Protein AF-A2EV36-F1 (afdb_monomer_lite)

Radius of gyration: 20.56 Å; chains: 1; bounding box: 48×19×61 Å

Foldseek 3Di:
DDLVVLVVVLVVLVVVLVVLVVQLVVLVVQLVVLVVVQVVFADDDDDDDQPQPPLLDVVVDDDDDDDPPPDQDDGPRGDPVSSVSSSVSVNSSSVSVSVSVVSVVVSVVSVVVSVVVVVVVVD

Sequence (123 aa):
MSKNEEVLKLLETLQEYERSMADIQSYMVDGYLDIAQTKKSSFGLIWSSVPVSEEARMVFRTNKEIDDQKELPLVPGVSEKDIEQIRSSFEKAIKQAIISAKILGQINEQIAKIEELQKTKSN

Secondary structure (DSSP, 8-state):
--HHHHHHHHHHHHHHHHHHHHHHHHHHHHHHHHHHHHHTT-S----S-----HHHHHHH---------------TT--HHHHHHHHHHHHHHHHHHHHHHHHHHHHHHHHHHHHHHHHTT--

pLDDT: mean 74.49, std 19.99, range [39.59, 97.5]

Organism: Trichomonas vaginalis (strain ATCC PRA-98 / G3) (NCBI:txid412133)

Structure (mmCIF, N/CA/C/O backbone):
data_AF-A2EV36-F1
#
_entry.id   AF-A2EV36-F1
#
loop_
_atom_site.group_PDB
_atom_site.id
_atom_site.type_symbol
_atom_site.label_atom_id
_atom_site.label_alt_id
_atom_site.label_comp_id
_atom_site.label_asym_id
_atom_site.label_entity_id
_atom_site.label_seq_id
_atom_site.pdbx_PDB_ins_code
_atom_site.Cartn_x
_atom_site.Cartn_y
_atom_site.Cartn_z
_atom_site.occupancy
_atom_site.B_iso_or_equiv
_atom_site.auth_seq_id
_atom_site.auth_comp_id
_atom_site.auth_asym_id
_atom_site.auth_atom_id
_atom_site.pdbx_PDB_model_num
ATOM 1 N N . MET A 1 1 ? -17.976 6.863 24.554 1.00 57.75 1 MET A N 1
ATOM 2 C CA . MET A 1 1 ? -18.297 6.575 23.145 1.00 57.75 1 MET A CA 1
ATOM 3 C C . MET A 1 1 ? -19.319 5.462 23.095 1.00 57.75 1 MET A C 1
ATOM 5 O O . MET A 1 1 ? -19.231 4.531 23.894 1.00 57.75 1 MET A O 1
ATOM 9 N N . SER A 1 2 ? -20.328 5.589 22.240 1.00 81.19 2 SER A N 1
ATOM 10 C CA . SER A 1 2 ? -21.329 4.537 22.048 1.00 81.19 2 SER A CA 1
ATOM 11 C C . SER A 1 2 ? -20.735 3.385 21.222 1.00 81.19 2 SER A C 1
ATOM 13 O O . SER A 1 2 ? -19.839 3.595 20.412 1.00 81.19 2 SER A O 1
ATOM 15 N N . LYS A 1 3 ? -21.226 2.149 21.396 1.00 78.06 3 LYS A N 1
ATOM 16 C CA . LYS A 1 3 ? -20.766 0.978 20.614 1.00 78.06 3 LYS A CA 1
ATOM 17 C C . LYS A 1 3 ? -20.865 1.221 19.099 1.00 78.06 3 LYS A C 1
ATOM 19 O O . LYS A 1 3 ? -20.033 0.737 18.342 1.00 78.06 3 LYS A O 1
ATOM 24 N N . ASN A 1 4 ? -21.861 1.999 18.681 1.00 86.19 4 ASN A N 1
ATOM 25 C CA . ASN A 1 4 ? -22.069 2.360 17.284 1.00 86.19 4 ASN A CA 1
ATOM 26 C C . ASN A 1 4 ? -20.969 3.291 16.757 1.00 86.19 4 ASN A C 1
ATOM 28 O O . ASN A 1 4 ? -20.576 3.144 15.609 1.00 86.19 4 ASN A O 1
ATOM 32 N N . GLU A 1 5 ? -20.432 4.196 17.581 1.00 88.31 5 GLU A N 1
ATOM 33 C CA . GLU A 1 5 ? -19.313 5.068 17.189 1.00 88.31 5 GLU A CA 1
ATOM 34 C C . GLU A 1 5 ? -18.023 4.272 16.955 1.00 88.31 5 GLU A C 1
ATOM 36 O O . GLU A 1 5 ? -17.315 4.532 15.990 1.00 88.31 5 GLU A O 1
ATOM 41 N N . GLU A 1 6 ? -17.728 3.272 17.794 1.00 87.50 6 GLU A N 1
ATOM 42 C CA . GLU A 1 6 ? -16.550 2.406 17.603 1.00 87.50 6 GLU A CA 1
ATOM 43 C C . GLU A 1 6 ? -16.689 1.535 16.344 1.00 87.50 6 GLU A C 1
ATOM 45 O O . GLU A 1 6 ? -15.724 1.354 15.607 1.00 87.50 6 GLU A O 1
ATOM 50 N N . VAL A 1 7 ? -17.898 1.034 16.059 1.00 90.06 7 VAL A N 1
ATOM 51 C CA . VAL A 1 7 ? -18.178 0.279 14.825 1.00 90.06 7 VAL A CA 1
ATOM 52 C C . VAL A 1 7 ? -18.072 1.172 13.588 1.00 90.06 7 VAL A C 1
ATOM 54 O O . VAL A 1 7 ? -17.491 0.750 12.593 1.00 90.06 7 VAL A O 1
ATOM 57 N N . LEU A 1 8 ? -18.591 2.402 13.635 1.00 93.69 8 LEU A N 1
ATOM 58 C CA . LEU A 1 8 ? -18.460 3.359 12.530 1.00 93.69 8 LEU A CA 1
ATOM 59 C C . LEU A 1 8 ? -16.991 3.681 12.247 1.00 93.69 8 LEU A C 1
ATOM 61 O O . LEU A 1 8 ? -16.567 3.602 11.099 1.00 93.69 8 LEU A O 1
ATOM 65 N N . LYS A 1 9 ? -16.199 3.933 13.293 1.00 93.69 9 LYS A N 1
ATOM 66 C CA . LYS A 1 9 ? -14.759 4.172 13.163 1.00 93.69 9 LYS A CA 1
ATOM 67 C C . LYS A 1 9 ? -14.021 2.981 12.537 1.00 93.69 9 LYS A C 1
ATOM 69 O O . LYS A 1 9 ? -13.124 3.174 11.716 1.00 93.69 9 LYS A O 1
ATOM 74 N N . LEU A 1 10 ? -14.419 1.753 12.877 1.00 94.88 10 LEU A N 1
ATOM 75 C CA . LEU A 1 10 ? -13.881 0.546 12.247 1.00 94.88 10 LEU A CA 1
ATOM 76 C C . LEU A 1 10 ? -14.217 0.481 10.758 1.00 94.88 10 LEU A C 1
ATOM 78 O O . LEU A 1 10 ? -13.339 0.180 9.954 1.00 94.88 10 LEU A O 1
ATOM 82 N N . LEU A 1 11 ? -15.455 0.798 10.380 1.00 95.81 11 LEU A N 1
ATOM 83 C CA . LEU A 1 11 ? -15.864 0.834 8.974 1.00 95.81 11 LEU A CA 1
ATOM 84 C C . LEU A 1 11 ? -15.107 1.906 8.178 1.00 95.81 11 LEU A C 1
ATOM 86 O O . LEU A 1 11 ? -14.678 1.635 7.060 1.00 95.81 11 LEU A O 1
ATOM 90 N N . GLU A 1 12 ? -14.891 3.089 8.756 1.00 96.69 12 GLU A N 1
ATOM 91 C CA . GLU A 1 12 ? -14.079 4.151 8.145 1.00 96.69 12 GLU A CA 1
ATOM 92 C C . GLU A 1 12 ? -12.632 3.688 7.926 1.00 96.69 12 GLU A C 1
ATOM 94 O O . GLU A 1 12 ? -12.093 3.814 6.827 1.00 96.69 12 GLU A O 1
ATOM 99 N N . THR A 1 13 ? -12.032 3.060 8.942 1.00 96.12 13 THR A N 1
ATOM 100 C CA . THR A 1 13 ? -10.654 2.546 8.872 1.00 96.12 13 THR A CA 1
ATOM 101 C C . THR A 1 13 ? -10.522 1.412 7.840 1.00 96.12 13 THR A C 1
ATOM 103 O O . THR A 1 13 ? -9.538 1.338 7.104 1.00 96.12 13 THR A O 1
ATOM 106 N N . LEU A 1 14 ? -11.529 0.536 7.732 1.00 96.75 14 LEU A N 1
ATOM 107 C CA . LEU A 1 14 ? -11.596 -0.505 6.698 1.00 96.75 14 LEU A CA 1
ATOM 108 C C . LEU A 1 14 ? -11.687 0.097 5.291 1.00 96.75 14 LEU A C 1
ATOM 110 O O . LEU A 1 14 ? -11.017 -0.380 4.377 1.00 96.75 14 LEU A O 1
ATOM 114 N N . GLN A 1 15 ? -12.459 1.170 5.115 1.00 97.50 15 GLN A N 1
ATOM 115 C CA . GLN A 1 15 ? -12.547 1.858 3.829 1.00 97.50 15 GLN A CA 1
ATOM 116 C C . GLN A 1 15 ? -11.207 2.495 3.428 1.00 97.50 15 GLN A C 1
ATOM 118 O O . GLN A 1 15 ? -10.827 2.465 2.256 1.00 97.50 15 GLN A O 1
ATOM 123 N N . GLU A 1 16 ? -10.470 3.062 4.384 1.00 95.75 16 GLU A N 1
ATOM 124 C CA . GLU A 1 16 ? -9.112 3.565 4.145 1.00 95.75 16 GLU A CA 1
ATOM 125 C C . GLU A 1 16 ? -8.148 2.443 3.743 1.00 95.75 16 GLU A C 1
ATOM 127 O O . GLU A 1 16 ? -7.343 2.625 2.826 1.00 95.75 16 GLU A O 1
ATOM 132 N N . TYR A 1 17 ? -8.269 1.265 4.361 1.00 96.19 17 TYR A N 1
ATOM 133 C CA . TYR A 1 17 ? -7.486 0.090 3.986 1.00 96.19 17 TYR A CA 1
ATOM 134 C C . TYR A 1 17 ? -7.754 -0.345 2.540 1.00 96.19 17 TYR A C 1
ATOM 136 O O . TYR A 1 17 ? -6.810 -0.559 1.780 1.00 96.19 17 TYR A O 1
ATOM 144 N N . GLU A 1 18 ? -9.022 -0.415 2.123 1.00 96.56 18 GLU A N 1
ATOM 145 C CA . GLU A 1 18 ? -9.385 -0.764 0.743 1.00 96.56 18 GLU A CA 1
ATOM 146 C C . GLU A 1 18 ? -8.830 0.234 -0.279 1.00 96.56 18 GLU A C 1
ATOM 148 O O . GLU A 1 18 ? -8.256 -0.177 -1.290 1.00 96.56 18 GLU A O 1
ATOM 153 N N . ARG A 1 19 ? -8.932 1.542 -0.003 1.00 96.56 19 ARG A N 1
ATOM 154 C CA . ARG A 1 19 ? -8.341 2.584 -0.864 1.00 96.56 19 ARG A CA 1
ATOM 155 C C . ARG A 1 19 ? -6.829 2.417 -0.976 1.00 96.56 19 ARG A C 1
ATOM 157 O O . ARG A 1 19 ? -6.286 2.433 -2.074 1.00 96.56 19 ARG A O 1
ATOM 164 N N . SER A 1 20 ? -6.167 2.175 0.151 1.00 94.56 20 SER A N 1
ATOM 165 C CA . SER A 1 20 ? -4.724 1.959 0.200 1.00 94.56 20 SER A CA 1
ATOM 166 C C . SER A 1 20 ? -4.289 0.730 -0.612 1.00 94.56 20 SER A C 1
ATOM 168 O O . SER A 1 20 ? -3.275 0.768 -1.309 1.00 94.56 20 SER A O 1
ATOM 170 N N . MET A 1 21 ? -5.072 -0.352 -0.582 1.00 94.06 21 MET A N 1
ATOM 171 C CA . MET A 1 21 ? -4.824 -1.541 -1.403 1.00 94.06 21 MET A CA 1
ATOM 172 C C . MET A 1 21 ? -5.032 -1.276 -2.900 1.00 94.06 21 MET A C 1
ATOM 174 O O . MET A 1 21 ? -4.250 -1.771 -3.714 1.00 94.06 21 MET A O 1
ATOM 178 N N . ALA A 1 22 ? -6.040 -0.481 -3.269 1.00 95.81 22 ALA A N 1
ATOM 179 C CA . ALA A 1 22 ? -6.260 -0.065 -4.654 1.00 95.81 22 ALA A CA 1
ATOM 180 C C . ALA A 1 22 ? -5.091 0.784 -5.187 1.00 95.81 22 ALA A C 1
ATOM 182 O O . ALA A 1 22 ? -4.616 0.545 -6.298 1.00 95.81 22 ALA A O 1
ATOM 183 N N . ASP A 1 23 ? -4.563 1.700 -4.374 1.00 92.88 23 ASP A N 1
ATOM 184 C CA . ASP A 1 23 ? -3.396 2.515 -4.726 1.00 92.88 23 ASP A CA 1
ATOM 185 C C . ASP A 1 23 ? -2.147 1.648 -4.967 1.00 92.88 23 ASP A C 1
ATOM 187 O O . ASP A 1 23 ? -1.444 1.838 -5.961 1.00 92.88 23 ASP A O 1
ATOM 191 N N . ILE A 1 24 ? -1.891 0.640 -4.117 1.00 93.75 24 ILE A N 1
ATOM 192 C CA . ILE A 1 24 ? -0.794 -0.326 -4.333 1.00 93.75 24 ILE A CA 1
ATOM 193 C C . ILE A 1 24 ? -0.947 -1.014 -5.687 1.00 93.75 24 ILE A C 1
ATOM 195 O O . ILE A 1 24 ? 0.020 -1.104 -6.443 1.00 93.75 24 ILE A O 1
ATOM 199 N N . GLN A 1 25 ? -2.148 -1.513 -5.993 1.00 93.56 25 GLN A N 1
ATOM 200 C CA . GLN A 1 25 ? -2.412 -2.187 -7.262 1.00 93.56 25 GLN A CA 1
ATOM 201 C C . GLN A 1 25 ? -2.176 -1.249 -8.448 1.00 93.56 25 GLN A C 1
ATOM 203 O O . GLN A 1 25 ? -1.533 -1.663 -9.410 1.00 93.56 25 GLN A O 1
ATOM 208 N N . SER A 1 26 ? -2.619 0.009 -8.357 1.00 94.25 26 SER A N 1
ATOM 209 C CA . SER A 1 26 ? -2.381 1.017 -9.394 1.00 94.25 26 SER A CA 1
ATOM 210 C C . SER A 1 26 ? -0.888 1.225 -9.634 1.00 94.25 26 SER A C 1
ATOM 212 O O . SER A 1 26 ? -0.423 1.064 -10.758 1.00 94.25 26 SER A O 1
ATOM 214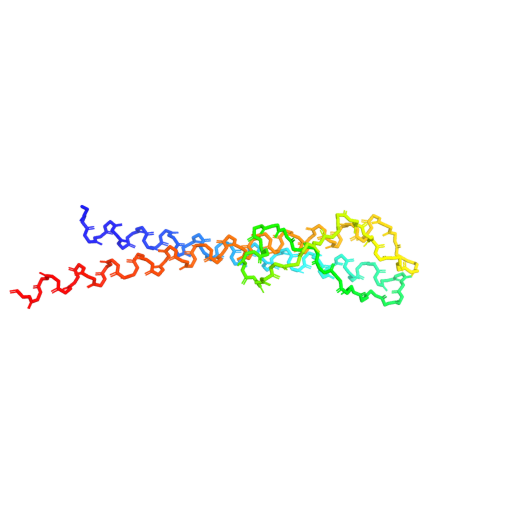 N N . TYR A 1 27 ? -0.109 1.486 -8.581 1.00 92.00 27 TYR A N 1
ATOM 215 C CA . TYR A 1 27 ? 1.331 1.728 -8.712 1.00 92.00 27 TYR A CA 1
ATOM 216 C C . TYR A 1 27 ? 2.107 0.505 -9.215 1.00 92.00 27 TYR A C 1
ATOM 218 O O . TYR A 1 27 ? 3.077 0.643 -9.960 1.00 92.00 27 TYR A O 1
ATOM 226 N N . MET A 1 28 ? 1.675 -0.702 -8.839 1.00 89.19 28 MET A N 1
ATOM 227 C CA . MET A 1 28 ? 2.238 -1.944 -9.370 1.00 89.19 28 MET A CA 1
ATOM 228 C C . MET A 1 28 ? 1.954 -2.090 -10.869 1.00 89.19 28 MET A C 1
ATOM 230 O O . MET A 1 28 ? 2.857 -2.444 -11.627 1.00 89.19 28 MET A O 1
ATOM 234 N N . VAL A 1 29 ? 0.722 -1.809 -11.306 1.00 91.19 29 VAL A N 1
ATOM 235 C CA . VAL A 1 29 ? 0.353 -1.828 -12.729 1.00 91.19 29 VAL A CA 1
ATOM 236 C C . VAL A 1 29 ? 1.163 -0.792 -13.504 1.00 91.19 29 VAL A C 1
ATOM 238 O O . VAL A 1 29 ? 1.742 -1.149 -14.528 1.00 91.19 29 VAL A O 1
ATOM 241 N N . ASP A 1 30 ? 1.279 0.434 -12.992 1.00 87.69 30 ASP A N 1
ATOM 242 C CA . ASP A 1 30 ? 2.083 1.497 -13.603 1.00 87.69 30 ASP A CA 1
ATOM 243 C C . ASP A 1 30 ? 3.546 1.059 -13.770 1.00 87.69 30 ASP A C 1
ATOM 245 O O . ASP A 1 30 ? 4.084 1.107 -14.875 1.00 87.69 30 ASP A O 1
ATOM 249 N N . GLY A 1 31 ? 4.165 0.505 -12.721 1.00 87.50 31 GLY A N 1
ATOM 250 C CA . GLY A 1 31 ? 5.544 0.011 -12.785 1.00 87.50 31 GLY A CA 1
ATOM 251 C C . GLY A 1 31 ? 5.742 -1.118 -13.803 1.00 87.50 31 GLY A C 1
ATOM 252 O O . GLY A 1 31 ? 6.753 -1.159 -14.509 1.00 87.50 31 GLY A O 1
ATOM 253 N N . TYR A 1 32 ? 4.772 -2.026 -13.945 1.00 85.75 32 TYR A N 1
ATOM 254 C CA . TYR A 1 32 ? 4.827 -3.059 -14.983 1.00 85.75 32 TYR A CA 1
ATOM 255 C C . TYR A 1 32 ? 4.593 -2.509 -16.394 1.00 85.75 32 TYR A C 1
ATOM 257 O O . TYR A 1 32 ? 5.206 -3.011 -17.341 1.00 85.75 32 TYR A O 1
ATOM 265 N N . LEU A 1 33 ? 3.749 -1.487 -16.553 1.00 84.50 33 LEU A N 1
ATOM 266 C CA . LEU A 1 33 ? 3.576 -0.788 -17.826 1.00 84.50 33 LEU A CA 1
ATOM 267 C C . LEU A 1 33 ? 4.861 -0.060 -18.228 1.00 84.50 33 LEU A C 1
ATOM 269 O O . LEU A 1 33 ? 5.275 -0.186 -19.381 1.00 84.50 33 LEU A O 1
ATOM 273 N N . ASP A 1 34 ? 5.537 0.598 -17.287 1.00 84.81 34 ASP A N 1
ATOM 274 C CA . ASP A 1 34 ? 6.831 1.251 -17.508 1.00 84.81 34 ASP A CA 1
ATOM 275 C C . ASP A 1 34 ? 7.903 0.229 -17.958 1.00 84.81 34 ASP A C 1
ATOM 277 O O . ASP A 1 34 ? 8.641 0.454 -18.925 1.00 84.81 34 ASP A O 1
ATOM 281 N N . ILE A 1 35 ? 7.935 -0.962 -17.339 1.00 81.94 35 ILE A N 1
ATOM 282 C CA . ILE A 1 35 ? 8.799 -2.081 -17.772 1.00 81.94 35 ILE A CA 1
ATOM 283 C C . ILE A 1 35 ? 8.426 -2.574 -19.182 1.00 81.94 35 ILE A C 1
ATOM 285 O O . ILE A 1 35 ? 9.293 -2.903 -19.995 1.00 81.94 35 ILE A O 1
ATOM 289 N N . ALA A 1 36 ? 7.137 -2.692 -19.494 1.00 78.56 36 ALA A N 1
ATOM 290 C CA . ALA A 1 36 ? 6.698 -3.179 -20.800 1.00 78.56 36 ALA A CA 1
ATOM 291 C C . ALA A 1 36 ? 7.035 -2.184 -21.923 1.00 78.56 36 ALA A C 1
ATOM 293 O O . ALA A 1 36 ? 7.402 -2.592 -23.028 1.00 78.56 36 ALA A O 1
ATOM 294 N N . GLN A 1 37 ? 6.938 -0.884 -21.637 1.00 77.56 37 GLN A N 1
ATOM 295 C CA . GLN A 1 37 ? 7.293 0.185 -22.566 1.00 77.56 37 GLN A CA 1
ATOM 296 C C . GLN A 1 37 ? 8.801 0.228 -22.836 1.00 77.56 37 GLN A C 1
ATOM 298 O O . GLN A 1 37 ? 9.198 0.398 -23.988 1.00 77.56 37 GLN A O 1
ATOM 303 N N . THR A 1 38 ? 9.634 -0.035 -21.826 1.00 71.38 38 THR A N 1
ATOM 304 C CA . THR A 1 38 ? 11.097 -0.143 -21.992 1.00 71.38 38 THR A CA 1
ATOM 305 C C . THR A 1 38 ? 11.530 -1.400 -22.748 1.00 71.38 38 THR A C 1
ATOM 307 O O . THR A 1 38 ? 12.400 -1.331 -23.617 1.00 71.38 38 THR A O 1
ATOM 310 N N . LYS A 1 39 ? 10.879 -2.548 -22.511 1.00 58.12 39 LYS A N 1
ATOM 311 C CA . LYS A 1 39 ? 11.178 -3.823 -23.197 1.00 58.12 39 LYS A CA 1
ATOM 312 C C . LYS A 1 39 ? 10.851 -3.856 -24.692 1.00 58.12 39 LYS A C 1
ATOM 314 O O . LYS A 1 39 ? 11.330 -4.755 -25.380 1.00 58.12 39 LYS A O 1
ATOM 319 N N . LYS A 1 40 ? 10.093 -2.894 -25.235 1.00 52.44 40 LYS A N 1
ATOM 320 C CA . LYS A 1 40 ? 9.973 -2.744 -26.700 1.00 52.44 40 LYS A CA 1
ATOM 321 C C . LYS A 1 40 ? 11.313 -2.385 -27.369 1.00 52.44 40 LYS A C 1
ATOM 323 O O . LYS A 1 40 ? 11.408 -2.533 -28.585 1.00 52.44 40 LYS A O 1
ATOM 328 N N . SER A 1 41 ? 12.332 -1.994 -26.593 1.00 48.09 41 SER A N 1
ATOM 329 C CA . SER A 1 41 ? 13.629 -1.516 -27.092 1.00 48.09 41 SER A CA 1
ATOM 330 C C . SER A 1 41 ? 14.859 -2.282 -26.566 1.00 48.09 41 SER A C 1
ATOM 332 O O . SER A 1 41 ? 15.949 -2.076 -27.097 1.00 48.09 41 SER A O 1
ATOM 334 N N . SER A 1 42 ? 14.739 -3.175 -25.571 1.00 45.12 42 SER A N 1
ATOM 335 C CA . SER A 1 42 ? 15.895 -3.903 -25.002 1.00 45.12 42 SER A CA 1
ATOM 336 C C . SER A 1 42 ? 15.531 -5.173 -24.208 1.00 45.12 42 SER A C 1
ATOM 338 O O . SER A 1 42 ? 14.466 -5.291 -23.598 1.00 45.12 42 SER A O 1
ATOM 340 N N . PHE A 1 43 ? 16.437 -6.160 -24.235 1.00 44.66 43 PHE A N 1
ATOM 341 C CA . PHE A 1 43 ? 16.325 -7.446 -23.534 1.00 44.66 43 PHE A CA 1
ATOM 342 C C . PHE A 1 43 ? 16.853 -7.333 -22.089 1.00 44.66 43 PHE A C 1
ATOM 344 O O . PHE A 1 43 ? 18.031 -7.069 -21.887 1.00 44.66 43 PHE A O 1
ATOM 351 N N . GLY A 1 44 ? 16.004 -7.635 -21.097 1.00 49.66 44 GLY A N 1
ATOM 352 C CA . GLY A 1 44 ? 16.429 -8.032 -19.744 1.00 49.66 44 GLY A CA 1
ATOM 353 C C . GLY A 1 44 ? 16.661 -6.911 -18.718 1.00 49.66 44 GLY A C 1
ATOM 354 O O . GLY A 1 44 ? 17.794 -6.555 -18.433 1.00 49.66 44 GLY A O 1
ATOM 355 N N . LEU A 1 45 ? 15.590 -6.448 -18.063 1.00 51.28 45 LEU A N 1
ATOM 356 C CA . LEU A 1 45 ? 15.659 -5.751 -16.768 1.00 51.28 45 LEU A CA 1
ATOM 357 C C . LEU A 1 45 ? 15.491 -6.790 -15.647 1.00 51.28 45 LEU A C 1
ATOM 359 O O . LEU A 1 45 ? 14.393 -7.319 -15.463 1.00 51.28 45 LEU A O 1
ATOM 363 N N . ILE A 1 46 ? 16.567 -7.097 -14.918 1.00 47.44 46 ILE A N 1
ATOM 364 C CA . ILE A 1 46 ? 16.521 -7.808 -13.632 1.00 47.44 46 ILE A CA 1
ATOM 365 C C . ILE A 1 46 ? 17.144 -6.868 -12.602 1.00 47.44 46 ILE A C 1
ATOM 367 O O . ILE A 1 46 ? 18.323 -6.541 -12.700 1.00 47.44 46 ILE A O 1
ATOM 371 N N . TRP A 1 47 ? 16.343 -6.411 -11.640 1.00 49.81 47 TRP A N 1
ATOM 372 C CA . TRP A 1 47 ? 16.787 -5.505 -10.584 1.00 49.81 47 TRP A CA 1
ATOM 373 C C . TRP A 1 47 ? 17.095 -6.299 -9.312 1.00 49.81 47 TRP A C 1
ATOM 375 O O . TRP A 1 47 ? 16.214 -6.978 -8.786 1.00 49.81 47 TRP A O 1
ATOM 385 N N . SER A 1 48 ? 18.332 -6.234 -8.816 1.00 44.12 48 SER A N 1
ATOM 386 C CA . SER A 1 48 ? 18.780 -6.996 -7.638 1.00 44.12 48 SER A CA 1
ATOM 387 C C . SER A 1 48 ? 18.606 -6.264 -6.300 1.00 44.12 48 SER A C 1
ATOM 389 O O . SER A 1 48 ? 18.718 -6.894 -5.253 1.00 44.12 48 SER A O 1
ATOM 391 N N . SER A 1 49 ? 18.326 -4.957 -6.300 1.00 43.84 49 SER A N 1
ATOM 392 C CA . SER A 1 49 ? 18.324 -4.119 -5.090 1.00 43.84 49 SER A CA 1
ATOM 393 C C . SER A 1 49 ? 17.136 -3.151 -5.039 1.00 43.84 49 SER A C 1
ATOM 395 O O . SER A 1 49 ? 17.237 -2.001 -5.446 1.00 43.84 49 SER A O 1
ATOM 397 N N . VAL A 1 50 ? 15.981 -3.590 -4.533 1.00 44.22 50 VAL A N 1
ATOM 398 C CA . VAL A 1 50 ? 14.843 -2.684 -4.285 1.00 44.22 50 VAL A CA 1
ATOM 399 C C . VAL A 1 50 ? 15.228 -1.694 -3.171 1.00 44.22 50 VAL A C 1
ATOM 401 O O . VAL A 1 50 ? 15.452 -2.137 -2.040 1.00 44.22 50 VAL A O 1
ATOM 404 N N . PRO A 1 51 ? 15.310 -0.373 -3.426 1.00 45.09 51 PRO A N 1
ATOM 405 C CA . PRO A 1 51 ? 15.566 0.599 -2.375 1.00 45.09 51 PRO A CA 1
ATOM 406 C C . PRO A 1 51 ? 14.277 0.791 -1.575 1.00 45.09 51 PRO A C 1
ATOM 408 O O . PRO A 1 51 ? 13.371 1.536 -1.933 1.00 45.09 51 PRO A O 1
ATOM 411 N N . VAL A 1 52 ? 14.178 0.058 -0.478 1.00 43.31 52 VAL A N 1
ATOM 412 C CA . VAL A 1 52 ? 13.093 0.181 0.491 1.00 43.31 52 VAL A CA 1
ATOM 413 C C . VAL A 1 52 ? 13.291 1.506 1.255 1.00 43.31 52 VAL A C 1
ATOM 415 O O . VAL A 1 52 ? 14.420 1.784 1.663 1.00 43.31 52 VAL A O 1
ATOM 418 N N . SER A 1 53 ? 12.263 2.348 1.443 1.00 46.25 53 SER A N 1
ATOM 419 C CA . SER A 1 53 ? 12.380 3.542 2.311 1.00 46.25 53 SER A CA 1
ATOM 420 C C . SER A 1 53 ? 12.640 3.122 3.760 1.00 46.25 53 SER A C 1
ATOM 422 O O . SER A 1 53 ? 12.299 2.000 4.136 1.00 46.25 53 SER A O 1
ATOM 424 N N . GLU A 1 54 ? 13.235 3.982 4.588 1.00 46.50 54 GLU A N 1
ATOM 425 C CA . GLU A 1 54 ? 13.526 3.655 5.993 1.00 46.50 54 GLU A CA 1
ATOM 426 C C . GLU A 1 54 ? 12.265 3.193 6.751 1.00 46.50 54 GLU A C 1
ATOM 428 O O . GLU A 1 54 ? 12.306 2.230 7.519 1.00 46.50 54 GLU A O 1
ATOM 433 N N . GLU A 1 55 ? 11.100 3.756 6.414 1.00 41.25 55 GLU A N 1
ATOM 434 C CA . GLU A 1 55 ? 9.815 3.337 6.975 1.00 41.25 55 GLU A CA 1
ATOM 435 C C . GLU A 1 55 ? 9.344 1.953 6.494 1.00 41.25 55 GLU A C 1
ATOM 437 O O . GLU A 1 55 ? 8.677 1.253 7.256 1.00 41.25 55 GLU A O 1
ATOM 442 N N . ALA A 1 56 ? 9.686 1.521 5.271 1.00 42.59 56 ALA A N 1
ATOM 443 C CA . ALA A 1 56 ? 9.393 0.158 4.808 1.00 42.59 56 ALA A CA 1
ATOM 444 C C . ALA A 1 56 ? 10.424 -0.852 5.304 1.00 42.59 56 ALA A C 1
ATOM 446 O O . ALA A 1 56 ? 10.088 -2.021 5.494 1.00 42.59 56 ALA A O 1
ATOM 447 N N . ARG A 1 57 ? 11.660 -0.418 5.578 1.00 44.00 57 ARG A N 1
ATOM 448 C CA . ARG A 1 57 ? 12.722 -1.274 6.129 1.00 44.00 57 ARG A CA 1
ATOM 449 C C . ARG A 1 57 ? 12.366 -1.786 7.523 1.00 44.00 57 ARG A C 1
ATOM 451 O O . ARG A 1 57 ? 12.720 -2.916 7.859 1.00 44.00 57 ARG A O 1
ATOM 458 N N . MET A 1 58 ? 11.595 -1.015 8.295 1.00 43.28 58 MET A N 1
ATOM 459 C CA . MET A 1 58 ? 11.086 -1.442 9.604 1.00 43.28 58 MET A CA 1
ATOM 460 C C . MET A 1 58 ? 10.189 -2.690 9.536 1.00 43.28 58 MET A C 1
ATOM 462 O O . MET A 1 58 ? 10.124 -3.439 10.509 1.00 43.28 58 MET A O 1
ATOM 466 N N . VAL A 1 59 ? 9.545 -2.958 8.394 1.00 46.25 59 VAL A N 1
ATOM 467 C CA . VAL A 1 59 ? 8.639 -4.107 8.220 1.00 46.25 59 VAL A CA 1
ATOM 468 C C . VAL A 1 59 ? 9.397 -5.398 7.847 1.00 46.25 59 VAL A C 1
ATOM 470 O O . VAL A 1 59 ? 8.925 -6.485 8.170 1.00 46.25 59 VAL A O 1
ATOM 473 N N . PHE A 1 60 ? 10.599 -5.312 7.250 1.00 45.88 60 PHE A N 1
ATOM 474 C CA . PHE A 1 60 ? 11.330 -6.472 6.689 1.00 45.88 60 PHE A CA 1
ATOM 475 C C . PHE A 1 60 ? 12.616 -6.919 7.446 1.00 45.88 60 PHE A C 1
ATOM 477 O O . PHE A 1 60 ? 13.183 -7.949 7.095 1.00 45.88 60 PHE A O 1
ATOM 484 N N . ARG A 1 61 ? 13.000 -6.238 8.543 1.00 44.44 61 ARG A N 1
ATOM 485 C CA . ARG A 1 61 ? 14.042 -6.565 9.568 1.00 44.44 61 ARG A CA 1
ATOM 486 C C . ARG A 1 61 ? 15.562 -6.476 9.257 1.00 44.44 61 ARG A C 1
ATOM 488 O O . ARG A 1 61 ? 16.072 -6.902 8.229 1.00 44.44 61 ARG A O 1
ATOM 495 N N . THR A 1 62 ? 16.251 -6.095 10.354 1.00 40.47 62 THR A N 1
ATOM 496 C CA . THR A 1 62 ? 17.659 -6.245 10.824 1.00 40.47 62 THR A CA 1
ATOM 497 C C . THR A 1 62 ? 18.792 -5.421 10.199 1.00 40.47 62 THR A C 1
ATOM 499 O O . THR A 1 62 ? 19.402 -5.833 9.221 1.00 40.47 62 THR A O 1
ATOM 502 N N . ASN A 1 63 ? 19.135 -4.324 10.898 1.00 39.59 63 ASN A N 1
ATOM 503 C CA . ASN A 1 63 ? 20.471 -3.755 11.161 1.00 39.59 63 ASN A CA 1
ATOM 504 C C . ASN A 1 63 ? 21.608 -4.158 10.209 1.00 39.59 63 ASN A C 1
ATOM 506 O O . ASN A 1 63 ? 22.615 -4.724 10.638 1.00 39.59 63 ASN A O 1
ATOM 510 N N . LYS A 1 64 ? 21.494 -3.817 8.931 1.00 42.19 64 LYS A N 1
ATOM 511 C CA . LYS A 1 64 ? 22.674 -3.614 8.097 1.00 42.19 64 LYS A CA 1
ATOM 512 C C . LYS A 1 64 ? 22.646 -2.177 7.620 1.00 42.19 64 LYS A C 1
ATOM 514 O O . LYS A 1 64 ? 21.661 -1.753 7.021 1.00 42.19 64 LYS A O 1
ATOM 519 N N . GLU 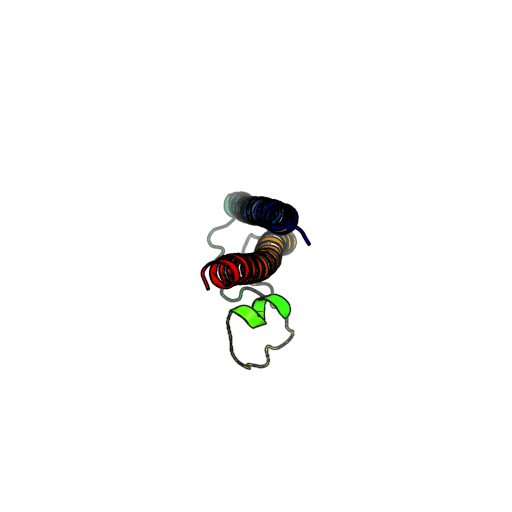A 1 65 ? 23.700 -1.445 7.962 1.00 43.25 65 GLU A N 1
ATOM 520 C CA . GLU A 1 65 ? 24.036 -0.173 7.333 1.00 43.25 65 GLU A CA 1
ATOM 521 C C . GLU A 1 65 ? 24.049 -0.405 5.821 1.00 43.25 65 GLU A C 1
ATOM 523 O O . GLU A 1 65 ? 24.733 -1.304 5.327 1.00 43.25 65 GLU A O 1
ATOM 528 N N . ILE A 1 66 ? 23.207 0.333 5.105 1.00 48.12 66 ILE A N 1
ATOM 529 C CA . ILE A 1 66 ? 23.167 0.305 3.648 1.00 48.12 66 ILE A CA 1
ATOM 530 C C . ILE A 1 66 ? 23.773 1.622 3.197 1.00 48.12 66 ILE A C 1
ATOM 532 O O . ILE A 1 66 ? 23.293 2.685 3.582 1.00 48.12 66 ILE A O 1
ATOM 536 N N . ASP A 1 67 ? 24.831 1.496 2.409 1.00 42.53 67 ASP A N 1
ATOM 537 C CA . ASP A 1 67 ? 25.512 2.562 1.690 1.00 42.53 67 ASP A CA 1
ATOM 538 C C . ASP A 1 67 ? 24.498 3.372 0.858 1.00 42.53 67 ASP A C 1
ATOM 540 O O . ASP A 1 67 ? 23.702 2.802 0.107 1.00 42.53 67 ASP A O 1
ATOM 544 N N . ASP A 1 68 ? 24.506 4.700 0.993 1.00 48.16 68 ASP A N 1
ATOM 545 C CA . ASP A 1 68 ? 23.596 5.640 0.311 1.00 48.16 68 ASP A CA 1
ATOM 546 C C . ASP A 1 68 ? 23.859 5.751 -1.206 1.00 48.16 68 ASP A C 1
ATOM 548 O O . ASP A 1 68 ? 23.286 6.597 -1.906 1.00 48.16 68 ASP A O 1
ATOM 552 N N . GLN A 1 69 ? 24.720 4.892 -1.751 1.00 43.97 69 GLN A N 1
ATOM 553 C CA . GLN A 1 69 ? 25.003 4.840 -3.174 1.00 43.97 69 GLN A CA 1
ATOM 554 C C . GLN A 1 69 ? 23.807 4.251 -3.926 1.00 43.97 69 GLN A C 1
ATOM 556 O O . GLN A 1 69 ? 23.615 3.043 -4.050 1.00 43.97 69 GLN A O 1
ATOM 561 N N . LYS A 1 70 ? 22.980 5.164 -4.448 1.00 53.8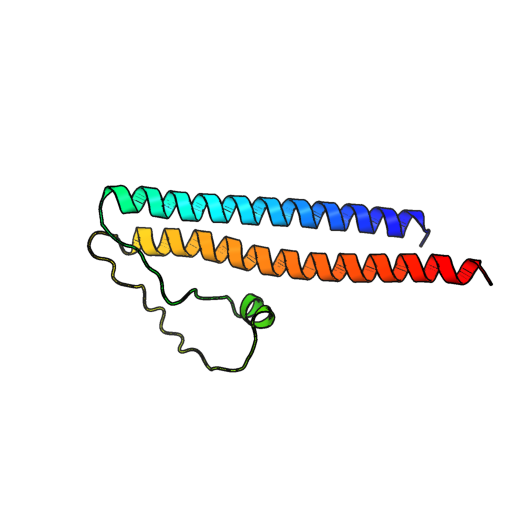1 70 LYS A N 1
ATOM 562 C CA . LYS A 1 70 ? 21.962 4.921 -5.475 1.00 53.81 70 LYS A CA 1
ATOM 563 C C . LYS A 1 70 ? 22.636 4.437 -6.766 1.00 53.81 70 LYS A C 1
ATOM 565 O O . LYS A 1 70 ? 22.715 5.184 -7.737 1.00 53.81 70 LYS A O 1
ATOM 570 N N . GLU A 1 71 ? 23.135 3.209 -6.795 1.00 53.94 71 GLU A N 1
ATOM 571 C CA . GLU A 1 71 ? 23.565 2.599 -8.049 1.00 53.94 71 GLU A CA 1
ATOM 572 C C . GLU A 1 71 ? 22.318 2.264 -8.873 1.00 53.94 71 GLU A C 1
ATOM 574 O O . GLU A 1 71 ? 21.574 1.327 -8.575 1.00 53.94 71 GLU A O 1
ATOM 579 N N . LEU A 1 72 ? 22.050 3.079 -9.895 1.00 57.53 72 LEU A N 1
ATOM 580 C CA . LEU A 1 72 ? 21.105 2.714 -10.942 1.00 57.53 72 LEU A CA 1
ATOM 581 C C . LEU A 1 72 ? 21.749 1.574 -11.751 1.00 57.53 72 LEU A C 1
ATOM 583 O O . LEU A 1 72 ? 22.864 1.744 -12.250 1.00 57.53 72 LEU A O 1
ATOM 587 N N . PRO A 1 73 ? 21.100 0.409 -11.896 1.00 60.81 73 PRO A N 1
ATOM 588 C CA . PRO A 1 73 ? 21.615 -0.667 -12.712 1.00 60.81 73 PRO A CA 1
ATOM 589 C C . PRO A 1 73 ? 21.638 -0.197 -14.159 1.00 60.81 73 PRO A C 1
ATOM 591 O O . PRO A 1 73 ? 20.616 0.162 -14.742 1.00 60.81 73 PRO A O 1
ATOM 594 N N . LEU A 1 74 ? 22.829 -0.217 -14.741 1.00 58.12 74 LEU A N 1
ATOM 595 C CA . LEU A 1 74 ? 23.022 0.061 -16.152 1.00 58.12 74 LEU A CA 1
ATOM 596 C C . LEU A 1 74 ? 22.445 -1.104 -16.957 1.00 58.12 74 LEU A C 1
ATOM 598 O O . LEU A 1 74 ? 23.059 -2.167 -17.052 1.00 58.12 74 LEU A O 1
ATOM 602 N N . VAL A 1 75 ? 21.261 -0.904 -17.538 1.00 65.00 75 VAL A N 1
ATOM 603 C CA . VAL A 1 75 ? 20.668 -1.866 -18.471 1.00 65.00 75 VAL A CA 1
ATOM 604 C C . VAL A 1 75 ? 20.904 -1.390 -19.905 1.00 65.00 75 VAL A C 1
ATOM 606 O O . VAL A 1 75 ? 20.374 -0.346 -20.295 1.00 65.00 75 VAL A O 1
ATOM 609 N N . PRO A 1 76 ? 21.686 -2.130 -20.716 1.00 61.12 76 PRO A N 1
ATOM 610 C CA . PRO A 1 76 ? 21.941 -1.765 -22.104 1.00 61.12 76 PRO A CA 1
ATOM 611 C C . PRO A 1 76 ? 20.640 -1.568 -22.892 1.00 61.12 76 PRO A C 1
ATOM 613 O O . PRO A 1 76 ? 19.802 -2.465 -22.967 1.00 61.12 76 PRO A O 1
ATOM 616 N N . GLY A 1 77 ? 20.479 -0.392 -23.503 1.00 65.88 77 GLY A N 1
ATOM 617 C CA . GLY A 1 77 ? 19.293 -0.056 -24.296 1.00 65.88 77 GLY A CA 1
ATOM 618 C C . GLY A 1 77 ? 18.067 0.381 -23.484 1.00 65.88 77 GLY A C 1
ATOM 619 O O . GLY A 1 77 ? 16.973 0.447 -24.043 1.00 65.88 77 GLY A O 1
ATOM 620 N N . VAL A 1 78 ? 18.224 0.685 -22.193 1.00 71.38 78 VAL A N 1
ATOM 621 C CA . VAL A 1 78 ? 17.218 1.374 -21.368 1.00 71.38 78 VAL A CA 1
ATOM 622 C C . VAL A 1 78 ? 17.801 2.713 -20.929 1.00 71.38 78 VAL A C 1
ATOM 624 O O . VAL A 1 78 ? 18.960 2.772 -20.518 1.00 71.38 78 VAL A O 1
ATOM 627 N N . SER A 1 79 ? 17.034 3.800 -21.031 1.00 80.44 79 SER A N 1
ATOM 628 C CA . SER A 1 79 ? 17.525 5.096 -20.562 1.00 80.44 79 SER A CA 1
ATOM 629 C C . SER A 1 79 ? 17.479 5.179 -19.032 1.00 80.44 79 SER A C 1
ATOM 631 O O . SER A 1 79 ? 16.591 4.609 -18.396 1.00 80.44 79 SER A O 1
ATOM 633 N N . GLU A 1 80 ? 18.399 5.937 -18.428 1.00 81.38 80 GLU A N 1
ATOM 634 C CA . GLU A 1 80 ? 18.371 6.223 -16.982 1.00 81.38 80 GLU A CA 1
ATOM 635 C C . GLU A 1 80 ? 17.032 6.833 -16.546 1.00 81.38 80 GLU A C 1
ATOM 637 O O . GLU A 1 80 ? 16.541 6.552 -15.456 1.00 81.38 80 GLU A O 1
ATOM 642 N N . LYS A 1 81 ? 16.400 7.621 -17.427 1.00 83.69 81 LYS A N 1
ATOM 643 C CA . LYS A 1 81 ? 15.074 8.197 -17.196 1.00 83.69 81 LYS A CA 1
ATOM 644 C C . LYS A 1 81 ? 14.002 7.118 -17.052 1.00 83.69 81 LYS A C 1
ATOM 646 O O . LYS A 1 81 ? 13.170 7.219 -16.155 1.00 83.69 81 LYS A O 1
ATOM 651 N N . ASP A 1 82 ? 14.014 6.104 -17.913 1.00 81.94 82 ASP A N 1
ATOM 652 C CA . ASP A 1 82 ? 13.024 5.030 -17.835 1.00 81.94 82 ASP A CA 1
ATOM 653 C C . ASP A 1 82 ? 13.254 4.155 -16.600 1.00 81.94 82 ASP A C 1
ATOM 655 O O . ASP A 1 82 ? 12.308 3.747 -15.931 1.00 81.94 82 ASP A O 1
ATOM 659 N N . ILE A 1 83 ? 14.522 3.911 -16.264 1.00 81.06 83 ILE A N 1
ATOM 660 C CA . ILE A 1 83 ? 14.921 3.234 -15.030 1.00 81.06 83 ILE A CA 1
ATOM 661 C C . ILE A 1 83 ? 14.388 3.983 -13.799 1.00 81.06 83 ILE A C 1
ATOM 663 O O . ILE A 1 83 ? 13.789 3.367 -12.915 1.00 81.06 83 ILE A O 1
ATOM 667 N N . GLU A 1 84 ? 14.558 5.305 -13.747 1.00 84.44 84 GLU A N 1
ATOM 668 C CA . GLU A 1 84 ? 14.075 6.128 -12.637 1.00 84.44 84 GLU A CA 1
ATOM 669 C C . GLU A 1 84 ? 12.540 6.162 -12.579 1.00 84.44 84 GLU A C 1
ATOM 671 O O . GLU A 1 84 ? 11.959 6.146 -11.495 1.00 84.44 84 GLU A O 1
ATOM 676 N N . GLN A 1 85 ? 11.864 6.143 -13.731 1.00 85.94 85 GLN A N 1
ATOM 677 C CA . GLN A 1 85 ? 10.405 6.071 -13.800 1.00 85.94 85 GLN A CA 1
ATOM 678 C C . GLN A 1 85 ? 9.876 4.740 -13.249 1.00 85.94 85 GLN A C 1
ATOM 680 O O . GLN A 1 85 ? 9.043 4.751 -12.342 1.00 85.94 85 GLN A O 1
ATOM 685 N N . ILE A 1 86 ? 10.429 3.611 -13.711 1.00 84.62 86 ILE A N 1
ATOM 686 C CA . ILE A 1 86 ? 10.105 2.269 -13.201 1.00 84.62 86 ILE A CA 1
ATOM 687 C C . ILE A 1 86 ? 10.299 2.232 -11.683 1.00 84.62 86 ILE A C 1
ATOM 689 O O . ILE A 1 86 ? 9.412 1.816 -10.934 1.00 84.62 86 ILE A O 1
ATOM 693 N N . ARG A 1 87 ? 11.458 2.707 -11.217 1.00 84.06 87 ARG A N 1
ATOM 694 C CA . ARG A 1 87 ? 11.783 2.785 -9.795 1.00 84.06 87 ARG A CA 1
ATOM 695 C C . ARG A 1 87 ? 10.761 3.623 -9.031 1.00 84.06 87 ARG A C 1
ATOM 697 O O . ARG A 1 87 ? 10.289 3.181 -7.988 1.00 84.06 87 ARG A O 1
ATOM 704 N N . SER A 1 88 ? 10.407 4.802 -9.538 1.00 87.69 88 SER A N 1
ATOM 705 C CA . SER A 1 88 ? 9.451 5.706 -8.895 1.00 87.69 88 SER A CA 1
ATOM 706 C C . SER A 1 88 ? 8.088 5.042 -8.688 1.00 87.69 88 SER A C 1
ATOM 708 O O . SER A 1 88 ? 7.513 5.148 -7.602 1.00 87.69 88 SER A O 1
ATOM 710 N N . SER A 1 89 ? 7.590 4.314 -9.691 1.00 86.50 89 SER A N 1
ATOM 711 C CA . SER A 1 89 ? 6.321 3.581 -9.617 1.00 86.50 89 SER A CA 1
ATOM 712 C C . SER A 1 89 ? 6.357 2.501 -8.525 1.00 86.50 89 SER A C 1
ATOM 714 O O . SER A 1 89 ? 5.484 2.465 -7.653 1.00 86.50 89 SER A O 1
ATOM 716 N N . PHE A 1 90 ? 7.418 1.689 -8.465 1.00 86.44 90 PHE A N 1
ATOM 717 C CA . PHE A 1 90 ? 7.555 0.670 -7.416 1.00 86.44 90 PHE A CA 1
ATOM 718 C C . PHE A 1 90 ? 7.839 1.251 -6.022 1.00 86.44 90 PHE A C 1
ATOM 720 O O . PHE A 1 90 ? 7.329 0.730 -5.031 1.00 86.44 90 PHE A O 1
ATOM 727 N N . GLU A 1 91 ? 8.586 2.352 -5.906 1.00 86.75 91 GLU A N 1
ATOM 728 C CA . GLU A 1 91 ? 8.785 3.039 -4.623 1.00 86.75 91 GLU A CA 1
ATOM 729 C C . GLU A 1 91 ? 7.462 3.564 -4.049 1.00 86.75 91 GLU A C 1
ATOM 731 O O . GLU A 1 91 ? 7.239 3.469 -2.839 1.00 86.75 91 GLU A O 1
ATOM 736 N N . LYS A 1 92 ? 6.557 4.081 -4.893 1.00 87.12 92 LYS A N 1
ATOM 737 C CA . LYS A 1 92 ? 5.203 4.477 -4.469 1.00 87.12 92 LYS A CA 1
ATOM 738 C C . LYS A 1 92 ? 4.397 3.277 -3.975 1.00 87.12 92 LYS A C 1
ATOM 740 O O . LYS A 1 92 ? 3.803 3.361 -2.901 1.00 87.12 92 LYS A O 1
ATOM 745 N N . ALA A 1 93 ? 4.443 2.150 -4.691 1.00 87.88 93 ALA A N 1
ATOM 746 C CA . ALA A 1 93 ? 3.787 0.911 -4.268 1.00 87.88 93 ALA A CA 1
ATOM 747 C C . ALA A 1 93 ? 4.291 0.435 -2.893 1.00 87.88 93 ALA A C 1
ATOM 749 O O . ALA A 1 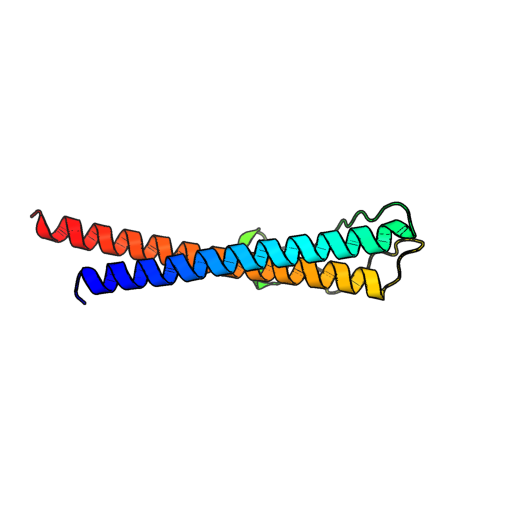93 ? 3.495 0.115 -2.011 1.00 87.88 93 ALA A O 1
ATOM 750 N N . ILE A 1 94 ? 5.611 0.454 -2.678 1.00 87.25 94 ILE A N 1
ATOM 751 C CA . ILE A 1 94 ? 6.227 0.078 -1.399 1.00 87.25 94 ILE A CA 1
ATOM 752 C C . ILE A 1 94 ? 5.784 1.026 -0.290 1.00 87.25 94 ILE A C 1
ATOM 754 O O . ILE A 1 94 ? 5.342 0.557 0.756 1.00 87.25 94 ILE A O 1
ATOM 758 N N . LYS A 1 95 ? 5.850 2.346 -0.508 1.00 86.50 95 LYS A N 1
ATOM 759 C CA . LYS A 1 95 ? 5.402 3.338 0.482 1.00 86.50 95 LYS A CA 1
ATOM 760 C C . LYS A 1 95 ? 3.949 3.103 0.890 1.00 86.50 95 LYS A C 1
ATOM 762 O O . LYS A 1 95 ? 3.635 3.113 2.081 1.00 86.50 95 LYS A O 1
ATOM 767 N N . GLN A 1 96 ? 3.085 2.810 -0.076 1.00 90.31 96 GLN A N 1
ATOM 768 C CA . GLN A 1 96 ? 1.680 2.528 0.186 1.00 90.31 96 GLN A CA 1
ATOM 769 C C . GLN A 1 96 ? 1.460 1.187 0.911 1.00 90.31 96 GLN A C 1
ATOM 771 O O . GLN A 1 96 ? 0.568 1.076 1.755 1.00 90.31 96 GLN A O 1
ATOM 776 N N . ALA A 1 97 ? 2.303 0.177 0.675 1.00 88.06 97 ALA A N 1
ATOM 777 C CA . ALA A 1 97 ? 2.279 -1.077 1.432 1.00 88.06 97 ALA A CA 1
ATOM 778 C C . ALA A 1 97 ? 2.579 -0.866 2.926 1.00 88.06 97 ALA A C 1
ATOM 780 O O . ALA A 1 97 ? 1.913 -1.460 3.774 1.00 88.06 97 ALA A O 1
ATOM 781 N N . ILE A 1 98 ? 3.507 0.036 3.268 1.00 87.56 98 ILE A N 1
ATOM 782 C CA . ILE A 1 98 ? 3.772 0.423 4.668 1.00 87.56 98 ILE A CA 1
ATOM 783 C C . ILE A 1 98 ? 2.533 1.050 5.296 1.00 87.56 98 ILE A C 1
ATOM 785 O O . ILE A 1 98 ? 2.164 0.716 6.421 1.00 87.56 98 ILE A O 1
ATOM 789 N N . ILE A 1 99 ? 1.908 1.990 4.580 1.00 89.06 99 ILE A N 1
ATOM 790 C CA . ILE A 1 99 ? 0.703 2.683 5.044 1.00 89.06 99 ILE A CA 1
ATOM 791 C C . ILE A 1 99 ? -0.401 1.652 5.299 1.00 89.06 99 ILE A C 1
ATOM 793 O O . ILE A 1 99 ? -0.972 1.629 6.386 1.00 89.06 99 ILE A O 1
ATOM 797 N N . SER A 1 100 ? -0.609 0.722 4.366 1.00 91.62 100 SER A N 1
ATOM 798 C CA . SER A 1 100 ? -1.580 -0.370 4.509 1.00 91.62 100 SER A CA 1
ATOM 799 C C . SER A 1 100 ? -1.305 -1.244 5.732 1.00 91.62 100 SER A C 1
ATOM 801 O O . SER A 1 100 ? -2.233 -1.593 6.457 1.00 91.62 100 SER A O 1
ATOM 803 N N . ALA A 1 101 ? -0.037 -1.572 6.005 1.00 90.69 101 ALA A N 1
ATOM 804 C CA . ALA A 1 101 ? 0.339 -2.343 7.188 1.00 90.69 101 ALA A CA 1
ATOM 805 C C . ALA A 1 101 ? 0.021 -1.596 8.497 1.00 90.69 101 ALA A C 1
ATOM 807 O O . ALA A 1 101 ? -0.431 -2.211 9.463 1.00 90.69 101 ALA A O 1
ATOM 808 N N . LYS A 1 102 ? 0.196 -0.267 8.526 1.00 92.00 102 LYS A N 1
ATOM 809 C CA . LYS A 1 102 ? -0.186 0.570 9.676 1.00 92.00 102 LYS A CA 1
ATOM 810 C C . LYS A 1 102 ? -1.702 0.603 9.877 1.00 92.00 102 LYS A C 1
ATOM 812 O O . LYS A 1 102 ? -2.154 0.419 11.004 1.00 92.00 102 LYS A O 1
ATOM 817 N N . ILE A 1 103 ? -2.473 0.781 8.801 1.00 93.25 103 ILE A N 1
ATOM 818 C CA . ILE A 1 103 ? -3.946 0.766 8.852 1.00 93.25 103 ILE A CA 1
ATOM 819 C C . ILE A 1 103 ? -4.443 -0.596 9.361 1.00 93.25 103 ILE A C 1
ATOM 821 O O . ILE A 1 103 ? -5.307 -0.656 10.232 1.00 93.25 103 ILE A O 1
ATOM 825 N N . LEU A 1 104 ? -3.846 -1.700 8.900 1.00 93.69 104 LEU A N 1
ATOM 826 C CA . LEU A 1 104 ? -4.171 -3.041 9.393 1.00 93.69 104 LEU A CA 1
ATOM 827 C C . LEU A 1 104 ? -3.907 -3.189 10.902 1.00 93.69 104 LEU A 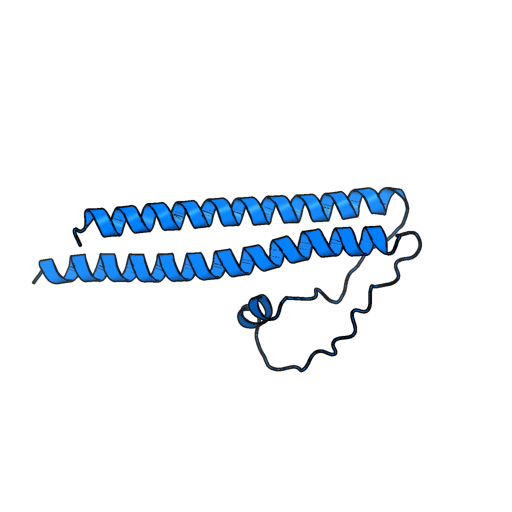C 1
ATOM 829 O O . LEU A 1 104 ? -4.702 -3.806 11.610 1.00 93.69 104 LEU A O 1
ATOM 833 N N . GLY A 1 105 ? -2.825 -2.591 11.410 1.00 93.19 105 GLY A N 1
ATOM 834 C CA . GLY A 1 105 ? -2.567 -2.501 12.850 1.00 93.19 105 GLY A CA 1
ATOM 835 C C . GLY A 1 105 ? -3.701 -1.800 13.603 1.00 93.19 105 GLY A C 1
ATOM 836 O O . GLY A 1 105 ? -4.218 -2.342 14.577 1.00 93.19 105 GLY A O 1
ATOM 837 N N . GLN A 1 106 ? -4.157 -0.650 13.098 1.00 94.69 106 GLN A N 1
ATOM 838 C CA . GLN A 1 106 ? -5.270 0.104 13.687 1.00 94.69 106 GLN A CA 1
ATOM 839 C C . GLN A 1 106 ? -6.590 -0.677 13.660 1.00 94.69 106 GLN A C 1
ATOM 841 O O . GLN A 1 106 ? -7.346 -0.632 14.628 1.00 94.69 106 GLN A O 1
ATOM 846 N N . ILE A 1 107 ? -6.865 -1.415 12.581 1.00 96.19 107 ILE A N 1
ATOM 847 C CA . ILE A 1 107 ? -8.040 -2.293 12.477 1.00 96.19 107 ILE A CA 1
ATOM 848 C C . ILE A 1 107 ? -8.010 -3.349 13.586 1.00 96.19 107 ILE A C 1
ATOM 850 O O . ILE A 1 107 ? -9.000 -3.521 14.298 1.00 96.19 107 ILE A O 1
ATOM 854 N N . ASN A 1 108 ? -6.871 -4.020 13.775 1.00 94.31 108 ASN A N 1
ATOM 855 C CA . ASN A 1 108 ? -6.724 -5.052 14.804 1.00 94.31 108 ASN A CA 1
ATOM 856 C C . ASN A 1 108 ? -6.927 -4.488 16.219 1.00 94.31 108 ASN A C 1
ATOM 858 O O . ASN A 1 108 ? -7.615 -5.104 17.033 1.00 94.31 108 ASN A O 1
ATOM 862 N N . GLU A 1 109 ? -6.383 -3.301 16.504 1.00 93.75 109 GLU A N 1
ATOM 863 C CA . GLU A 1 109 ? -6.591 -2.609 17.783 1.00 93.75 109 GLU A CA 1
ATOM 864 C C . GLU A 1 109 ? -8.071 -2.267 18.020 1.00 93.75 109 GLU A C 1
ATOM 866 O O . GLU A 1 109 ? -8.598 -2.471 19.117 1.00 93.75 109 GLU A O 1
ATOM 871 N N . GLN A 1 110 ? -8.768 -1.777 16.991 1.00 93.38 110 GLN A N 1
ATOM 872 C CA . GLN A 1 110 ? -10.187 -1.430 17.088 1.00 93.38 110 GLN A CA 1
ATOM 873 C C . GLN A 1 110 ? -11.072 -2.667 17.290 1.00 93.38 110 GLN A C 1
ATOM 875 O O . GLN A 1 110 ? -11.988 -2.630 18.114 1.00 93.38 110 GLN A O 1
ATOM 880 N N . ILE A 1 111 ? -10.778 -3.776 16.603 1.00 93.12 111 ILE A N 1
ATOM 881 C CA . ILE A 1 111 ? -11.476 -5.056 16.799 1.00 93.12 111 ILE A CA 1
ATOM 882 C C . ILE A 1 111 ? -11.302 -5.540 18.243 1.00 93.12 111 ILE A C 1
ATOM 884 O O . ILE A 1 111 ? -12.301 -5.816 18.909 1.00 93.12 111 ILE A O 1
ATOM 888 N N . ALA A 1 112 ? -10.068 -5.564 18.757 1.00 91.19 112 ALA A N 1
ATOM 889 C CA . ALA A 1 112 ? -9.789 -5.990 20.130 1.00 91.19 112 ALA A CA 1
ATOM 890 C C . ALA A 1 112 ? -10.577 -5.159 21.161 1.00 91.19 112 ALA A C 1
ATOM 892 O O . ALA A 1 112 ? -11.221 -5.707 22.058 1.00 91.19 112 ALA A O 1
ATOM 893 N N . LYS A 1 113 ? -10.618 -3.834 20.982 1.00 89.88 113 LYS A N 1
ATOM 894 C CA . LYS A 1 113 ? -11.387 -2.927 21.845 1.00 89.88 113 LYS A CA 1
ATOM 895 C C . LYS A 1 113 ? -12.894 -3.205 21.798 1.00 89.88 113 LYS A C 1
ATOM 897 O O . LYS A 1 113 ? -13.570 -3.179 22.829 1.00 89.88 113 LYS A O 1
ATOM 902 N N . ILE A 1 114 ? -13.445 -3.475 20.613 1.00 88.44 114 ILE A N 1
ATOM 903 C CA . ILE A 1 114 ? -14.865 -3.821 20.458 1.00 88.44 114 ILE A CA 1
ATOM 904 C C . ILE A 1 114 ? -15.183 -5.139 21.176 1.00 88.44 114 ILE A C 1
ATOM 906 O O . ILE A 1 114 ? -16.232 -5.235 21.816 1.00 88.44 114 ILE A O 1
ATOM 910 N N . GLU A 1 115 ? -14.303 -6.139 21.110 1.00 88.25 115 GLU A N 1
ATOM 911 C CA . GLU A 1 115 ? -14.481 -7.419 21.807 1.00 88.25 115 GLU A CA 1
ATOM 912 C C . GLU A 1 115 ? -14.465 -7.267 23.338 1.00 88.25 115 GLU A C 1
ATOM 914 O O . GLU A 1 115 ? -15.302 -7.856 24.031 1.00 88.25 115 GLU A O 1
ATOM 919 N N . GLU A 1 116 ? -13.572 -6.441 23.888 1.00 87.00 116 GLU A N 1
ATOM 920 C CA . GLU A 1 116 ? -13.522 -6.142 25.329 1.00 87.00 116 GLU A CA 1
ATOM 921 C C . GLU A 1 116 ? -14.811 -5.477 25.837 1.00 87.00 116 GLU A C 1
ATOM 923 O O . GLU A 1 116 ? -15.353 -5.849 26.888 1.00 87.00 116 GLU A O 1
ATOM 928 N N . LEU A 1 117 ? -15.361 -4.542 25.056 1.00 80.69 117 LEU A N 1
ATOM 929 C CA . LEU A 1 117 ? -16.638 -3.882 25.348 1.00 80.69 117 LEU A CA 1
ATOM 930 C C . LEU A 1 117 ? -17.836 -4.847 25.311 1.00 80.69 117 LEU A C 1
ATOM 932 O O . LEU A 1 117 ? -18.882 -4.557 25.894 1.00 80.69 117 LEU A O 1
ATOM 936 N N . GLN A 1 118 ? -17.719 -5.986 24.621 1.00 77.81 118 GLN A N 1
ATOM 937 C CA . GLN A 1 118 ? -18.757 -7.021 24.609 1.00 77.81 118 GLN A CA 1
ATOM 938 C C . GLN A 1 118 ? -18.667 -7.941 25.833 1.00 77.81 118 GLN A C 1
ATOM 940 O O . GLN A 1 118 ? -19.700 -8.309 26.395 1.00 77.81 118 GLN A O 1
ATOM 945 N N . LYS A 1 119 ? -17.450 -8.266 26.288 1.00 74.94 119 LYS A N 1
ATOM 946 C CA . LYS A 1 119 ? -17.218 -9.136 27.456 1.00 74.94 119 LYS A CA 1
ATOM 947 C C . LYS A 1 119 ? -17.631 -8.485 28.778 1.00 74.94 119 LYS A C 1
ATOM 949 O O . LYS A 1 119 ? -18.214 -9.147 29.629 1.00 74.94 119 LYS A O 1
ATOM 954 N N . THR A 1 120 ? -17.409 -7.181 28.930 1.00 62.44 120 THR A N 1
ATOM 955 C CA . THR A 1 120 ? -17.733 -6.418 30.156 1.00 62.44 120 THR A CA 1
ATOM 956 C C . THR A 1 120 ? -19.230 -6.284 30.463 1.00 62.44 120 THR A C 1
ATOM 958 O O . THR A 1 120 ? -19.575 -5.843 31.552 1.00 62.44 120 THR A O 1
ATOM 961 N N . LYS A 1 121 ? -20.128 -6.680 29.549 1.00 53.94 121 LYS A N 1
ATOM 962 C CA . LYS A 1 121 ? -21.588 -6.702 29.774 1.00 53.94 121 LYS A CA 1
ATOM 963 C C . LYS A 1 121 ? -22.174 -8.088 30.069 1.00 53.94 121 LYS A C 1
ATOM 965 O O . LYS A 1 121 ? -23.379 -8.181 30.274 1.00 53.94 121 LYS A O 1
ATOM 970 N N . SER A 1 122 ? -21.363 -9.148 30.032 1.00 52.28 122 SER A N 1
ATOM 971 C CA . SER A 1 122 ? -21.821 -10.529 30.281 1.00 52.28 122 SER A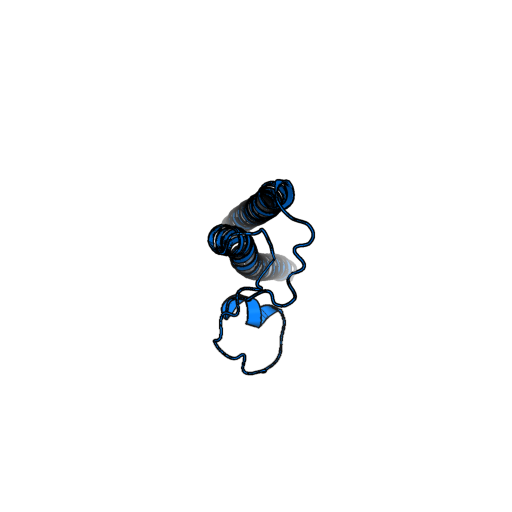 CA 1
ATOM 972 C C . SER A 1 122 ? -21.531 -11.032 31.705 1.00 52.28 122 SER A C 1
ATOM 974 O O . SER A 1 122 ? -21.853 -12.177 32.006 1.00 52.28 122 SER A O 1
ATOM 976 N N . ASN A 1 123 ? -20.955 -10.179 32.560 1.00 43.59 123 ASN A N 1
ATOM 977 C CA . ASN A 1 123 ? -20.789 -10.369 34.006 1.00 43.59 123 ASN A CA 1
ATOM 978 C C . ASN A 1 123 ? -21.608 -9.313 34.751 1.00 43.59 123 ASN A C 1
ATOM 980 O O . ASN A 1 123 ? -22.023 -9.605 35.891 1.00 43.59 123 ASN A O 1
#